Protein AF-A0A3A9EEX7-F1 (afdb_monomer)

pLDDT: mean 86.14, std 19.14, range [44.44, 98.5]

Sequence (91 aa):
MTFPLKDGGCYPVSTEQCRRWAELYPAVDVEQQLRNMRGWLEANPQKRKTRAGILRFANGWLAREQNQVGQSRLSPTGSQTPDYGREEDYW

Mean predicted aligned error: 9.7 Å

Secondary structure (DSSP, 8-state):
-EEEBTTS-EEE--HHHHHHHHHH-TTS-HHHHHHHHHHHHHH-GGGPBPHHHHHHHHHHHHHHHHHHHHHHTS-----------------

Solvent-accessible surface area (backbone atoms only — not comparable to full-atom values): 5586 Å² total; per-residue (Å²): 101,64,35,61,30,56,86,74,49,71,46,79,54,50,74,66,57,53,52,54,48,36,71,75,31,72,76,38,67,50,72,62,47,52,53,51,51,33,52,51,31,67,78,31,61,92,71,25,36,47,87,85,44,42,61,60,49,50,53,59,47,51,56,50,51,30,54,48,55,56,52,69,75,70,59,82,76,78,79,76,72,81,82,74,76,83,91,78,86,86,130

Foldseek 3Di:
DWAQALVRDIDDDDPVNLVVLCVVQVLDPSVVLVVVRRVVCVVCNVPGHHPVCVVVVSVVSSVVVSVVSVVVVVDPPPPPDPCPDDPPPDD

Structure (mmCIF, N/CA/C/O backbone):
data_AF-A0A3A9EEX7-F1
#
_entry.id   AF-A0A3A9EEX7-F1
#
loop_
_atom_site.group_PDB
_atom_site.id
_atom_site.type_symbol
_atom_site.label_atom_id
_atom_site.label_alt_id
_atom_site.label_comp_id
_atom_site.label_asym_id
_atom_site.label_entity_id
_atom_site.label_seq_id
_atom_site.pdbx_PDB_ins_code
_atom_site.Cartn_x
_atom_site.Cartn_y
_atom_site.Cartn_z
_atom_site.occupancy
_atom_site.B_iso_or_equiv
_atom_site.auth_seq_id
_atom_site.auth_comp_id
_atom_site.auth_asym_id
_atom_site.auth_atom_id
_atom_site.pdbx_PDB_model_num
ATOM 1 N N . MET A 1 1 ? -8.645 0.407 -7.101 1.00 91.00 1 MET A N 1
ATOM 2 C CA . MET A 1 1 ? -8.499 -0.568 -5.991 1.00 91.00 1 MET A CA 1
ATOM 3 C C . MET A 1 1 ? -8.669 0.171 -4.664 1.00 91.00 1 MET A C 1
ATOM 5 O O . MET A 1 1 ? -8.290 1.334 -4.609 1.00 91.00 1 MET A O 1
ATOM 9 N N . THR A 1 2 ? -9.232 -0.438 -3.614 1.00 97.06 2 THR A N 1
ATOM 10 C CA . THR A 1 2 ? -9.387 0.208 -2.291 1.00 97.06 2 THR A CA 1
ATOM 11 C C . THR A 1 2 ? -8.950 -0.714 -1.152 1.00 97.06 2 THR A C 1
ATOM 13 O O . THR A 1 2 ? -9.008 -1.936 -1.280 1.00 97.06 2 THR A O 1
ATOM 16 N N . PHE A 1 3 ? -8.522 -0.127 -0.031 1.00 98.19 3 PHE A N 1
ATOM 17 C CA . PHE A 1 3 ? -8.192 -0.839 1.204 1.00 98.19 3 PHE A CA 1
ATOM 18 C C . PHE A 1 3 ? -9.163 -0.479 2.329 1.00 98.19 3 PHE A C 1
ATOM 20 O O . PHE A 1 3 ? -9.318 0.711 2.615 1.00 98.19 3 PHE A O 1
ATOM 27 N N . PRO A 1 4 ? -9.792 -1.462 2.998 1.00 98.19 4 PRO A N 1
ATOM 28 C CA . PRO A 1 4 ? -10.664 -1.178 4.126 1.00 98.19 4 PRO A CA 1
ATOM 29 C C . PRO A 1 4 ? -9.841 -0.701 5.326 1.00 98.19 4 PRO A C 1
ATOM 31 O O . PRO A 1 4 ? -8.774 -1.238 5.646 1.00 98.19 4 PRO A O 1
ATOM 34 N N . LEU A 1 5 ? -10.355 0.316 6.004 1.00 98.06 5 LEU A N 1
ATOM 35 C CA . LEU A 1 5 ? -9.707 0.967 7.131 1.00 98.06 5 LEU A CA 1
ATOM 36 C C . LEU A 1 5 ? -10.360 0.581 8.457 1.00 98.06 5 LEU A C 1
ATOM 38 O O . LEU A 1 5 ? -11.457 0.022 8.520 1.00 98.06 5 LEU A O 1
ATOM 42 N N . LYS A 1 6 ? -9.640 0.865 9.543 1.00 97.06 6 LYS A N 1
ATOM 43 C CA . LYS A 1 6 ? -10.084 0.570 10.910 1.00 97.06 6 LYS A CA 1
ATOM 44 C C . LYS A 1 6 ? -11.342 1.347 11.311 1.00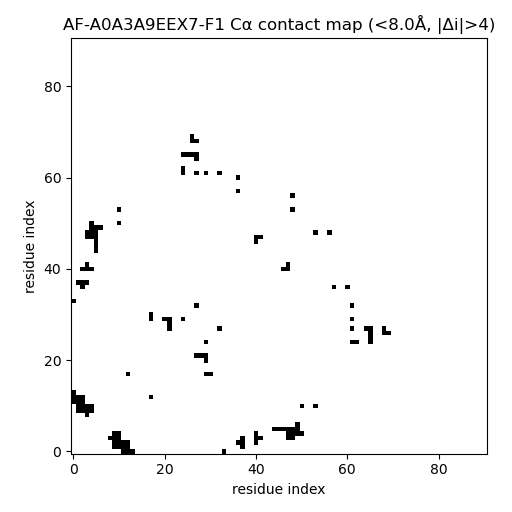 97.06 6 LYS A C 1
ATOM 46 O O . LYS A 1 6 ? -12.133 0.839 12.091 1.00 97.06 6 LYS A O 1
ATOM 51 N N . ASP A 1 7 ? -11.526 2.551 10.781 1.00 95.75 7 ASP A N 1
ATOM 52 C CA . ASP A 1 7 ? -12.679 3.420 11.046 1.00 95.75 7 ASP A CA 1
ATOM 53 C C . ASP A 1 7 ? -13.914 3.075 10.192 1.00 95.75 7 ASP A C 1
ATOM 55 O O . ASP A 1 7 ? -14.873 3.837 10.163 1.00 95.75 7 ASP A O 1
ATOM 59 N N . GLY A 1 8 ? -13.884 1.952 9.464 1.00 93.50 8 GLY A N 1
ATOM 60 C CA . GLY A 1 8 ? -14.944 1.551 8.536 1.00 93.50 8 GLY A CA 1
ATOM 61 C C . GLY A 1 8 ? -14.870 2.240 7.171 1.00 93.50 8 GLY A C 1
ATOM 62 O O . GLY A 1 8 ? -15.600 1.861 6.259 1.00 93.50 8 GLY A O 1
ATOM 63 N N . GLY A 1 9 ? -13.966 3.209 6.995 1.00 96.88 9 GLY A N 1
ATOM 64 C CA . GLY A 1 9 ? -13.730 3.857 5.714 1.00 96.88 9 GLY A CA 1
ATOM 65 C C . GLY A 1 9 ? -12.929 2.994 4.738 1.00 96.88 9 GLY A C 1
ATOM 66 O O . GLY A 1 9 ? -12.500 1.878 5.036 1.00 96.88 9 GLY A O 1
ATOM 67 N N . CYS A 1 10 ? -12.672 3.560 3.561 1.00 97.31 10 CYS A N 1
ATOM 68 C CA . CYS A 1 10 ? -11.777 2.984 2.563 1.00 97.31 10 CYS A CA 1
ATOM 69 C C . CYS A 1 10 ? -10.658 3.966 2.211 1.00 97.31 10 CYS A C 1
ATOM 71 O O . CYS A 1 10 ? -10.868 5.179 2.158 1.00 97.31 10 CYS A O 1
ATOM 73 N N . TYR A 1 11 ? -9.476 3.429 1.928 1.00 98.06 11 TYR A N 1
ATOM 74 C CA . TYR A 1 11 ? -8.378 4.155 1.309 1.00 98.06 11 TYR A CA 1
ATOM 75 C C . TYR A 1 11 ? -8.320 3.812 -0.184 1.00 98.06 11 TYR A C 1
ATOM 77 O O . TYR A 1 11 ? -8.098 2.642 -0.511 1.00 98.06 11 TYR A O 1
ATOM 85 N N . PRO A 1 12 ? -8.541 4.771 -1.097 1.00 97.88 12 PRO A N 1
ATOM 86 C CA . PRO A 1 12 ? -8.387 4.530 -2.523 1.00 97.88 12 PRO A CA 1
ATOM 87 C C . PRO A 1 12 ? -6.905 4.454 -2.887 1.00 97.88 12 PRO A C 1
ATOM 89 O O . PRO A 1 12 ? -6.133 5.345 -2.551 1.00 97.88 12 PRO A O 1
ATOM 92 N N . VAL A 1 13 ? -6.521 3.393 -3.593 1.00 97.44 13 VAL A N 1
ATOM 93 C CA . VAL A 1 13 ? -5.201 3.286 -4.216 1.00 97.44 13 VAL A CA 1
ATOM 94 C C . VAL A 1 13 ? -5.319 3.809 -5.642 1.00 97.44 13 VAL A C 1
ATOM 96 O O . VAL A 1 13 ? -6.059 3.231 -6.449 1.00 97.44 13 VAL A O 1
ATOM 99 N N . SER A 1 14 ? -4.627 4.912 -5.932 1.00 97.50 14 SER A N 1
ATOM 100 C CA . SER A 1 14 ? -4.633 5.529 -7.261 1.00 97.50 14 SER A CA 1
ATOM 101 C C . SER A 1 14 ? -3.689 4.812 -8.228 1.00 97.50 14 SER A C 1
ATOM 103 O O . SER A 1 14 ? -2.723 4.163 -7.824 1.00 97.50 14 SER A O 1
ATOM 105 N N . THR A 1 15 ? -3.934 4.971 -9.529 1.00 96.12 15 THR A N 1
ATOM 106 C CA . THR A 1 15 ? -3.047 4.445 -10.578 1.00 96.12 15 THR A CA 1
ATOM 107 C C . THR A 1 15 ? -1.628 5.003 -10.457 1.00 96.12 15 THR A C 1
ATOM 109 O O . THR A 1 15 ? -0.663 4.275 -10.671 1.00 96.12 15 THR A O 1
ATOM 112 N N . GLU A 1 16 ? -1.478 6.272 -10.069 1.00 97.50 16 GLU A N 1
ATOM 113 C CA . GLU A 1 16 ? -0.162 6.882 -9.848 1.00 97.50 16 GLU A CA 1
ATOM 114 C C . GLU A 1 16 ? 0.584 6.245 -8.675 1.00 97.50 16 GLU A C 1
ATOM 116 O O . GLU A 1 16 ? 1.781 5.992 -8.780 1.00 97.50 16 GLU A O 1
ATOM 121 N N . GLN A 1 17 ? -0.113 5.909 -7.585 1.00 97.12 17 GLN A N 1
ATOM 122 C CA . GLN A 1 17 ? 0.497 5.184 -6.469 1.00 97.12 17 GLN A CA 1
ATOM 123 C C . GLN A 1 17 ? 0.957 3.789 -6.885 1.00 97.12 17 GLN A C 1
ATOM 125 O O . GLN A 1 17 ? 2.073 3.400 -6.546 1.00 97.12 17 GLN A O 1
ATOM 130 N N . CYS A 1 18 ? 0.144 3.062 -7.660 1.00 97.06 18 CYS A N 1
ATOM 131 C CA . CYS A 1 18 ? 0.545 1.770 -8.217 1.00 97.06 18 CYS A CA 1
ATOM 132 C C . CYS A 1 18 ? 1.819 1.897 -9.061 1.00 97.06 18 CYS A C 1
ATOM 134 O O . CYS A 1 18 ? 2.770 1.152 -8.840 1.00 97.06 18 CYS A O 1
ATOM 136 N N . ARG A 1 19 ? 1.858 2.868 -9.986 1.00 97.31 19 ARG A N 1
ATOM 137 C CA . ARG A 1 19 ? 3.031 3.127 -10.839 1.00 97.31 19 ARG A CA 1
ATOM 138 C C . ARG A 1 19 ? 4.263 3.460 -10.006 1.00 97.31 19 ARG A C 1
ATOM 140 O O . ARG A 1 19 ? 5.314 2.861 -10.203 1.00 97.31 19 ARG A O 1
ATOM 147 N N . ARG A 1 20 ? 4.114 4.341 -9.015 1.00 97.94 20 ARG A N 1
ATOM 148 C CA . ARG A 1 20 ? 5.216 4.731 -8.137 1.00 97.94 20 ARG A CA 1
ATOM 149 C C . ARG A 1 20 ? 5.769 3.552 -7.342 1.00 97.94 20 ARG A C 1
ATOM 151 O O . ARG A 1 20 ? 6.979 3.427 -7.189 1.00 97.94 20 ARG A O 1
ATOM 158 N N . TRP A 1 21 ? 4.906 2.683 -6.828 1.00 98.06 21 TRP A N 1
ATOM 159 C CA . TRP A 1 21 ? 5.352 1.472 -6.146 1.00 98.06 21 TRP A CA 1
ATOM 160 C C . TRP A 1 21 ? 6.029 0.482 -7.093 1.00 98.06 21 TRP A C 1
ATOM 162 O O . TRP A 1 21 ? 7.007 -0.134 -6.685 1.00 98.06 21 TRP A O 1
ATOM 172 N N . ALA A 1 22 ? 5.574 0.360 -8.341 1.00 97.31 22 ALA A N 1
ATOM 173 C CA . ALA A 1 22 ? 6.224 -0.496 -9.334 1.00 97.31 22 ALA A CA 1
ATOM 174 C C . ALA A 1 22 ? 7.651 -0.025 -9.665 1.00 97.31 22 ALA A C 1
ATOM 176 O O . ALA A 1 22 ? 8.549 -0.850 -9.795 1.00 97.31 22 ALA A O 1
ATOM 177 N N . GLU A 1 23 ? 7.886 1.291 -9.718 1.00 97.62 23 GLU A N 1
ATOM 178 C CA . GLU A 1 23 ? 9.236 1.861 -9.861 1.00 97.62 23 GLU A CA 1
ATOM 179 C C . GLU A 1 23 ? 10.132 1.566 -8.646 1.00 97.62 23 GLU A C 1
ATOM 181 O O . GLU A 1 23 ? 11.315 1.270 -8.800 1.00 97.62 23 GLU A O 1
ATOM 186 N N . LEU A 1 24 ? 9.582 1.665 -7.430 1.00 97.50 24 LEU A N 1
ATOM 187 C CA . LEU A 1 24 ? 10.331 1.477 -6.182 1.00 97.50 24 LEU A CA 1
ATOM 188 C C . LEU A 1 24 ? 10.634 0.004 -5.870 1.00 97.50 24 LEU A C 1
ATOM 190 O O . LEU A 1 24 ? 11.638 -0.287 -5.221 1.00 97.50 24 LEU A O 1
ATOM 194 N N . TYR A 1 25 ? 9.767 -0.911 -6.303 1.00 97.25 25 TYR A N 1
ATOM 195 C CA . TYR A 1 25 ? 9.837 -2.344 -6.005 1.00 97.25 25 TYR A CA 1
ATOM 196 C C . TYR A 1 25 ? 9.821 -3.176 -7.301 1.00 97.25 25 TYR A C 1
ATOM 198 O O . TYR A 1 25 ? 8.874 -3.927 -7.542 1.00 97.25 25 TYR A O 1
ATOM 206 N N . PRO A 1 26 ? 10.853 -3.057 -8.158 1.00 96.00 26 PRO A N 1
ATOM 207 C CA . PRO A 1 26 ? 10.827 -3.579 -9.526 1.00 96.00 26 PRO A CA 1
ATOM 208 C C . PRO A 1 26 ? 10.805 -5.111 -9.636 1.00 96.00 26 PRO A C 1
ATOM 210 O O . PRO A 1 26 ? 10.486 -5.635 -10.699 1.00 96.00 26 PRO A O 1
ATOM 213 N N . ALA A 1 27 ? 11.141 -5.857 -8.576 1.00 94.94 27 ALA A N 1
ATOM 214 C CA . ALA A 1 27 ? 11.033 -7.321 -8.586 1.00 94.94 27 ALA A CA 1
ATOM 215 C C . ALA A 1 27 ? 9.672 -7.835 -8.091 1.00 94.94 27 ALA A C 1
ATOM 217 O O . ALA A 1 27 ? 9.488 -9.045 -7.973 1.00 94.94 27 ALA A O 1
ATOM 218 N N . VAL A 1 28 ? 8.733 -6.941 -7.774 1.00 95.38 28 VAL A N 1
ATOM 219 C CA . VAL A 1 28 ? 7.428 -7.284 -7.208 1.00 95.38 28 VAL A CA 1
ATOM 220 C C . VAL A 1 28 ? 6.328 -7.042 -8.238 1.00 95.38 28 VAL A C 1
ATOM 222 O O . VAL A 1 28 ? 6.230 -5.956 -8.803 1.00 95.38 28 VAL A O 1
ATOM 225 N N . ASP A 1 29 ? 5.432 -8.016 -8.423 1.00 96.56 29 ASP A N 1
ATOM 226 C CA . ASP A 1 29 ? 4.142 -7.769 -9.080 1.00 96.56 29 ASP A CA 1
ATOM 227 C C . ASP A 1 29 ? 3.248 -6.951 -8.135 1.00 96.56 29 ASP A C 1
ATOM 229 O O . ASP A 1 29 ? 2.527 -7.484 -7.285 1.00 96.56 29 ASP A O 1
ATOM 233 N N . VAL A 1 30 ? 3.347 -5.626 -8.247 1.00 97.31 30 VAL A N 1
ATOM 234 C CA . VAL A 1 30 ? 2.660 -4.691 -7.352 1.00 97.31 30 VAL A CA 1
ATOM 235 C C . VAL A 1 30 ? 1.148 -4.868 -7.410 1.00 97.31 30 VAL A C 1
ATOM 237 O O . VAL A 1 30 ? 0.507 -4.861 -6.361 1.00 97.31 30 VAL A O 1
ATOM 240 N N . GLU A 1 31 ? 0.551 -5.069 -8.585 1.00 97.19 31 GLU A N 1
ATOM 241 C CA . GLU A 1 31 ? -0.902 -5.220 -8.682 1.00 97.19 31 GLU A CA 1
ATOM 242 C C . GLU A 1 31 ? -1.398 -6.465 -7.951 1.00 97.19 31 GLU A C 1
ATOM 244 O O . GLU A 1 31 ? -2.389 -6.399 -7.211 1.00 97.19 31 GLU A O 1
ATOM 249 N N . GLN A 1 32 ? -0.694 -7.588 -8.108 1.00 97.69 32 GLN A N 1
ATOM 250 C CA . GLN A 1 32 ? -1.023 -8.802 -7.374 1.00 97.69 32 GLN A CA 1
ATOM 251 C C . GLN A 1 32 ? -0.837 -8.614 -5.866 1.00 97.69 32 GLN A C 1
ATOM 253 O O . GLN A 1 32 ? -1.704 -9.010 -5.084 1.00 97.69 32 GLN A O 1
ATOM 258 N N . GLN A 1 33 ? 0.229 -7.941 -5.436 1.00 98.06 33 GLN A N 1
ATOM 259 C CA . GLN A 1 33 ? 0.448 -7.687 -4.012 1.00 98.06 33 GLN A CA 1
ATOM 260 C C . GLN A 1 33 ? -0.590 -6.740 -3.409 1.00 98.06 33 GLN A C 1
ATOM 262 O O . GLN A 1 33 ? -0.999 -6.931 -2.265 1.00 98.06 33 GLN A O 1
ATOM 267 N N . LEU A 1 34 ? -1.100 -5.765 -4.164 1.00 98.31 34 LEU A N 1
ATOM 268 C CA . LEU A 1 34 ? -2.229 -4.942 -3.721 1.00 98.31 34 LEU A CA 1
ATOM 269 C C . LEU A 1 34 ? -3.481 -5.798 -3.495 1.00 98.31 34 LEU A C 1
ATOM 271 O O . LEU A 1 34 ? -4.180 -5.599 -2.499 1.00 98.31 34 LEU A O 1
ATOM 275 N N . ARG A 1 35 ? -3.758 -6.781 -4.364 1.00 98.44 35 ARG A N 1
ATOM 276 C CA . ARG A 1 35 ? -4.859 -7.745 -4.158 1.00 98.44 35 ARG A CA 1
ATOM 277 C C . ARG A 1 35 ? -4.663 -8.556 -2.878 1.00 98.44 35 ARG A C 1
ATOM 279 O O . ARG A 1 35 ? -5.588 -8.628 -2.068 1.00 98.44 35 ARG A O 1
ATOM 286 N N . ASN A 1 36 ? -3.450 -9.049 -2.640 1.00 98.44 36 ASN A N 1
ATOM 287 C CA . ASN A 1 36 ? -3.102 -9.791 -1.425 1.00 98.44 36 ASN A CA 1
ATOM 288 C C . ASN A 1 36 ? -3.272 -8.930 -0.159 1.00 98.44 36 ASN A C 1
ATOM 290 O O . ASN A 1 36 ? -3.902 -9.356 0.810 1.00 98.44 36 ASN A O 1
ATOM 294 N N . MET A 1 37 ? -2.781 -7.687 -0.185 1.00 98.44 37 MET A N 1
ATOM 295 C CA . MET A 1 37 ? -2.935 -6.723 0.908 1.00 98.44 37 MET A CA 1
ATOM 296 C C . MET A 1 37 ? -4.406 -6.460 1.241 1.00 98.44 37 MET A C 1
ATOM 298 O O . MET A 1 37 ? -4.778 -6.439 2.416 1.00 98.44 37 MET A O 1
ATOM 302 N N . ARG A 1 38 ? -5.256 -6.277 0.221 1.00 98.38 38 ARG A N 1
ATOM 303 C CA . ARG A 1 38 ? -6.698 -6.094 0.420 1.00 98.38 38 ARG A CA 1
ATOM 304 C C . ARG A 1 38 ? -7.327 -7.321 1.073 1.00 98.38 38 ARG A C 1
ATOM 306 O O . ARG A 1 38 ? -7.993 -7.159 2.093 1.00 98.38 38 ARG A O 1
ATOM 313 N N . GLY A 1 39 ? -7.064 -8.517 0.544 1.00 98.38 39 GLY A N 1
ATOM 314 C CA . GLY A 1 39 ? -7.572 -9.766 1.117 1.00 98.38 39 GLY A CA 1
ATOM 315 C C . GLY A 1 39 ? -7.151 -9.946 2.579 1.00 98.38 39 GLY A C 1
ATOM 316 O O . GLY A 1 39 ? -7.968 -10.298 3.427 1.00 98.38 39 GLY A O 1
ATOM 317 N N . TRP A 1 40 ? -5.908 -9.590 2.920 1.00 98.50 40 TRP A N 1
ATOM 318 C CA . TRP A 1 40 ? -5.431 -9.624 4.303 1.00 98.50 40 TRP A CA 1
ATOM 319 C C . TRP A 1 40 ? -6.213 -8.672 5.221 1.00 98.50 40 TRP A C 1
ATOM 321 O O . TRP A 1 40 ? -6.583 -9.052 6.332 1.00 98.50 40 TRP A O 1
ATOM 331 N N . LEU A 1 41 ? -6.493 -7.444 4.776 1.00 98.31 41 LEU A N 1
ATOM 332 C CA . LEU A 1 41 ? -7.255 -6.456 5.553 1.00 98.31 41 LEU A CA 1
ATOM 333 C C . LEU A 1 41 ? -8.745 -6.815 5.683 1.00 98.31 41 LEU A C 1
ATOM 335 O O . LEU A 1 41 ? -9.373 -6.491 6.697 1.00 98.31 41 LEU A O 1
ATOM 339 N N . GLU A 1 42 ? -9.313 -7.477 4.676 1.00 97.75 42 GLU A N 1
ATOM 340 C CA . GLU A 1 42 ? -10.677 -8.011 4.711 1.00 97.75 42 GLU A CA 1
ATOM 341 C C . GLU A 1 42 ? -10.779 -9.165 5.718 1.00 97.75 42 GLU A C 1
ATOM 343 O O . GLU A 1 42 ? -11.626 -9.108 6.611 1.00 97.75 42 GLU A O 1
ATOM 348 N N . ALA A 1 43 ? -9.850 -10.128 5.657 1.00 98.19 43 ALA A N 1
ATOM 349 C CA . ALA A 1 43 ? -9.789 -11.283 6.555 1.00 98.19 43 ALA A CA 1
ATOM 350 C C . ALA A 1 43 ? -9.392 -10.933 8.001 1.00 98.19 43 ALA A C 1
ATOM 352 O O . ALA A 1 43 ? -9.688 -11.688 8.923 1.00 98.19 43 ALA A O 1
ATOM 353 N N . ASN A 1 44 ? -8.739 -9.785 8.230 1.00 97.94 44 ASN A N 1
ATOM 354 C CA . ASN A 1 44 ? -8.275 -9.366 9.556 1.00 97.94 44 ASN A CA 1
ATOM 355 C C . ASN A 1 44 ? -8.859 -8.001 9.981 1.00 97.94 44 ASN A C 1
ATOM 357 O O . ASN A 1 44 ? -8.105 -7.024 10.091 1.00 97.94 44 ASN A O 1
ATOM 361 N N . PRO A 1 45 ? -10.168 -7.897 10.299 1.00 96.81 45 PRO A N 1
ATOM 362 C CA . PRO A 1 45 ? -10.811 -6.622 10.629 1.00 96.81 45 PRO A CA 1
ATOM 363 C C . PRO A 1 45 ? -10.140 -5.857 11.775 1.00 96.81 45 PRO A C 1
ATOM 365 O O . PRO A 1 45 ? -9.920 -4.650 11.680 1.00 96.81 45 PRO A O 1
ATOM 368 N N . GLN A 1 46 ? -9.730 -6.569 12.827 1.00 96.94 46 GLN A N 1
ATOM 369 C CA . GLN A 1 46 ? -9.050 -5.986 13.989 1.00 96.94 46 GLN A CA 1
ATOM 370 C C . GLN A 1 46 ? -7.649 -5.442 13.662 1.00 96.94 46 GLN A C 1
ATOM 372 O O . GLN A 1 46 ? -7.128 -4.595 14.388 1.00 96.94 46 GLN A O 1
ATOM 377 N N . LYS A 1 47 ? -7.032 -5.903 12.563 1.00 97.12 47 LYS A N 1
ATOM 378 C CA . LYS A 1 47 ? -5.688 -5.492 12.129 1.00 97.12 47 LYS A CA 1
ATOM 379 C C . LYS A 1 47 ? -5.696 -4.482 10.979 1.00 97.12 47 LYS A C 1
ATOM 381 O O . LYS A 1 47 ? -4.606 -4.117 10.504 1.00 97.12 47 LYS A O 1
ATOM 386 N N . ARG A 1 48 ? -6.876 -4.016 10.548 1.00 98.19 48 ARG A N 1
ATOM 387 C CA . ARG A 1 48 ? -7.013 -2.942 9.556 1.00 98.19 48 ARG A CA 1
ATOM 388 C C . ARG A 1 48 ? -6.241 -1.703 9.993 1.00 98.19 48 ARG A C 1
ATOM 390 O O . ARG A 1 48 ? -6.076 -1.428 11.1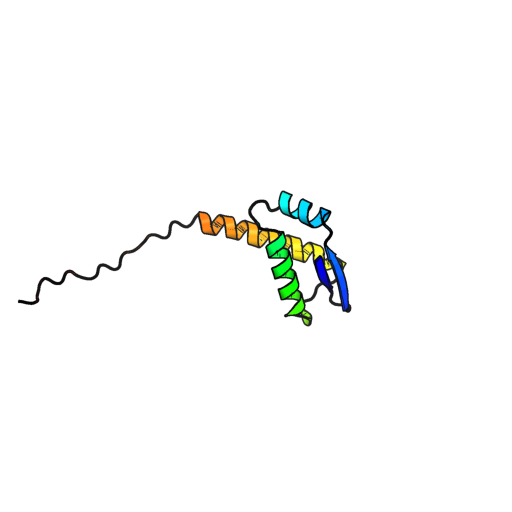84 1.00 98.19 48 ARG A O 1
ATOM 397 N N . LYS A 1 49 ? -5.718 -0.965 9.018 1.00 97.94 49 LYS A N 1
ATOM 398 C CA . LYS A 1 49 ? -4.883 0.212 9.285 1.00 97.94 49 LYS A CA 1
ATOM 399 C C . LYS A 1 49 ? -5.736 1.470 9.382 1.00 97.94 49 LYS A C 1
ATOM 401 O O . LYS A 1 49 ? -6.878 1.507 8.933 1.00 97.94 49 LYS A O 1
ATOM 406 N N . THR A 1 50 ? -5.174 2.504 9.991 1.00 98.19 50 THR A N 1
ATOM 407 C CA . THR A 1 50 ? -5.719 3.864 9.921 1.00 98.19 50 THR A CA 1
ATOM 408 C C . THR A 1 50 ? -5.300 4.521 8.606 1.00 98.19 50 THR A C 1
ATOM 410 O O . THR A 1 50 ? -4.357 4.054 7.960 1.00 98.19 50 THR A O 1
ATOM 413 N N . ARG A 1 51 ? -5.931 5.646 8.240 1.00 95.75 51 ARG A N 1
ATOM 414 C CA . ARG A 1 51 ? -5.497 6.465 7.089 1.00 95.75 51 ARG A CA 1
ATOM 415 C C . ARG A 1 51 ? -4.006 6.811 7.153 1.00 95.75 51 ARG A C 1
ATOM 417 O O . ARG A 1 51 ? -3.303 6.656 6.166 1.00 95.75 51 ARG A O 1
ATOM 424 N N . ALA A 1 52 ? -3.512 7.196 8.330 1.00 94.75 52 ALA A N 1
ATOM 425 C CA . ALA A 1 52 ? -2.097 7.510 8.529 1.00 94.75 52 ALA A CA 1
ATOM 426 C C . ALA A 1 52 ? -1.180 6.272 8.431 1.00 94.75 52 ALA A C 1
ATOM 428 O O . ALA A 1 52 ? -0.023 6.376 8.033 1.00 94.75 52 ALA A O 1
ATOM 429 N N . GLY A 1 53 ? -1.674 5.086 8.802 1.00 97.25 53 GLY A N 1
ATOM 430 C CA . GLY A 1 53 ? -0.873 3.861 8.863 1.00 97.25 53 GLY A CA 1
ATOM 431 C C . GLY A 1 53 ? -0.838 3.034 7.576 1.00 97.25 53 GLY A C 1
ATOM 432 O O . GLY A 1 53 ? 0.036 2.176 7.445 1.00 97.25 53 GLY A O 1
ATOM 433 N N . ILE A 1 54 ? -1.773 3.247 6.644 1.00 98.00 54 ILE A N 1
ATOM 434 C CA . ILE A 1 54 ? -1.946 2.369 5.476 1.00 98.00 54 ILE A CA 1
ATOM 435 C C . ILE A 1 54 ? -0.764 2.440 4.500 1.00 98.00 54 ILE A C 1
ATOM 437 O O . ILE A 1 54 ? -0.329 1.409 3.995 1.00 98.00 54 ILE A O 1
ATOM 441 N N . LEU A 1 55 ? -0.173 3.623 4.312 1.00 97.38 55 LEU A N 1
ATOM 442 C CA . LEU A 1 55 ? 0.994 3.799 3.442 1.00 97.38 55 LEU A CA 1
ATOM 443 C C . LEU A 1 55 ? 2.238 3.107 4.007 1.00 97.38 55 LEU A C 1
ATOM 445 O O . LEU A 1 55 ? 2.951 2.417 3.281 1.00 97.38 55 LEU A O 1
ATOM 449 N N . ARG A 1 56 ? 2.470 3.222 5.323 1.00 98.19 56 ARG A N 1
ATOM 450 C CA . ARG A 1 56 ? 3.567 2.510 5.998 1.00 98.19 56 ARG A CA 1
ATOM 451 C C . ARG A 1 56 ? 3.388 0.996 5.901 1.00 98.19 56 ARG A C 1
ATOM 453 O O . ARG A 1 56 ? 4.364 0.273 5.723 1.00 98.19 56 ARG A O 1
ATOM 460 N N . PHE A 1 57 ? 2.148 0.524 6.013 1.00 98.38 57 PHE A N 1
ATOM 461 C CA . PHE A 1 57 ? 1.817 -0.882 5.812 1.00 98.38 57 PHE A CA 1
ATOM 462 C C . PHE A 1 57 ? 2.149 -1.350 4.389 1.00 98.38 57 PHE A C 1
ATOM 464 O O . PHE A 1 57 ? 2.857 -2.343 4.262 1.00 98.38 57 PHE A O 1
ATOM 471 N N . ALA A 1 58 ? 1.717 -0.621 3.355 1.00 98.00 58 ALA A N 1
ATOM 472 C CA . ALA A 1 58 ? 1.980 -0.981 1.961 1.00 98.00 58 ALA A CA 1
ATOM 473 C C . ALA A 1 58 ? 3.484 -1.017 1.641 1.00 98.00 58 ALA A C 1
ATOM 475 O O . ALA A 1 58 ? 3.981 -2.026 1.150 1.00 98.00 58 ALA A O 1
ATOM 476 N N . ASN A 1 59 ? 4.234 0.028 2.011 1.00 98.12 59 ASN A N 1
ATOM 477 C CA . ASN A 1 59 ? 5.686 0.063 1.799 1.00 98.12 59 ASN A CA 1
ATOM 478 C C . ASN A 1 59 ? 6.404 -1.084 2.529 1.00 98.12 59 ASN A C 1
ATOM 480 O O . ASN A 1 59 ? 7.276 -1.737 1.964 1.00 98.12 59 ASN A O 1
ATOM 484 N N . GLY A 1 60 ? 6.022 -1.367 3.780 1.00 98.31 60 GLY A N 1
ATOM 485 C CA . GLY A 1 60 ? 6.595 -2.478 4.541 1.00 98.31 60 GLY A CA 1
ATOM 486 C C . GLY A 1 60 ? 6.204 -3.862 4.010 1.00 98.31 60 GLY A C 1
ATOM 487 O O . GLY A 1 60 ? 6.930 -4.822 4.247 1.00 98.31 60 GLY A O 1
ATOM 488 N N . TRP A 1 61 ? 5.068 -3.991 3.324 1.00 98.25 61 TRP A N 1
ATOM 489 C CA . TRP A 1 61 ? 4.674 -5.219 2.632 1.00 98.25 61 TRP A CA 1
ATOM 490 C C . TRP A 1 61 ? 5.547 -5.425 1.396 1.00 98.25 61 TRP A C 1
ATOM 492 O O . TRP A 1 61 ? 6.280 -6.404 1.312 1.00 98.25 61 TRP A O 1
ATOM 502 N N . LEU A 1 62 ? 5.542 -4.452 0.486 1.00 98.19 62 LEU A N 1
ATOM 503 C CA . LEU A 1 62 ? 6.242 -4.536 -0.795 1.00 98.19 62 LEU A CA 1
ATOM 504 C C . LEU A 1 62 ? 7.761 -4.677 -0.627 1.00 98.19 62 LEU A C 1
ATOM 506 O O . LEU A 1 62 ? 8.380 -5.460 -1.340 1.00 98.19 62 LEU A O 1
ATOM 510 N N . ALA A 1 63 ? 8.358 -4.005 0.363 1.00 97.38 63 ALA A N 1
ATOM 511 C CA . ALA A 1 63 ? 9.778 -4.165 0.670 1.00 97.38 63 ALA A CA 1
ATOM 512 C C . ALA A 1 63 ? 10.141 -5.601 1.092 1.00 97.38 63 ALA A C 1
ATOM 514 O O . ALA A 1 63 ? 11.213 -6.092 0.746 1.00 97.38 63 ALA A O 1
ATOM 515 N N . ARG A 1 64 ? 9.259 -6.292 1.829 1.00 96.81 64 ARG A N 1
ATOM 516 C CA . ARG A 1 64 ? 9.487 -7.697 2.206 1.00 96.81 64 ARG A CA 1
ATOM 517 C C . ARG A 1 64 ? 9.386 -8.613 0.993 1.0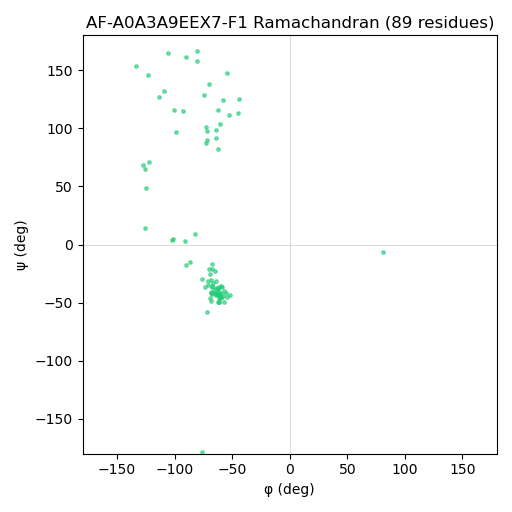0 96.81 64 ARG A C 1
ATOM 519 O O . ARG A 1 64 ? 10.286 -9.422 0.796 1.00 96.81 64 ARG A O 1
ATOM 526 N N . GLU A 1 65 ? 8.357 -8.432 0.167 1.00 95.94 65 GLU A N 1
ATOM 527 C CA . GLU A 1 65 ? 8.165 -9.216 -1.061 1.00 95.94 65 GLU A CA 1
ATOM 528 C C . GLU A 1 65 ? 9.356 -9.057 -2.020 1.00 95.94 65 GLU A C 1
ATOM 530 O O . GLU A 1 65 ? 9.905 -10.045 -2.500 1.00 95.94 65 GLU A O 1
ATOM 535 N N . GLN A 1 66 ? 9.831 -7.823 -2.229 1.00 94.31 66 GLN A N 1
ATOM 536 C CA . GLN A 1 66 ? 11.014 -7.515 -3.043 1.00 94.31 66 GLN A CA 1
ATOM 537 C C . GLN A 1 66 ? 12.247 -8.304 -2.579 1.00 94.31 66 GLN A C 1
ATOM 539 O O . GLN A 1 66 ? 12.977 -8.868 -3.396 1.00 94.31 66 GLN A O 1
ATOM 544 N N . ASN A 1 67 ? 12.477 -8.356 -1.266 1.00 92.25 67 ASN A N 1
ATOM 545 C CA . ASN A 1 67 ? 13.621 -9.059 -0.690 1.00 92.25 67 ASN A CA 1
ATOM 546 C C . ASN A 1 67 ? 13.480 -10.586 -0.790 1.00 92.25 67 ASN A C 1
ATOM 548 O O . ASN A 1 67 ? 14.474 -11.276 -1.009 1.00 92.25 67 ASN A O 1
ATOM 552 N N . GLN A 1 68 ? 12.261 -11.119 -0.674 1.00 89.06 68 GLN A N 1
ATOM 553 C CA . GLN A 1 68 ? 11.999 -12.552 -0.823 1.00 89.06 68 GLN A CA 1
ATOM 554 C C . GLN A 1 68 ? 12.201 -13.031 -2.264 1.00 89.06 68 GLN A C 1
ATOM 556 O O . GLN A 1 68 ? 12.847 -14.057 -2.474 1.00 89.06 68 GLN A O 1
ATOM 561 N N . VAL A 1 69 ? 11.749 -12.260 -3.261 1.00 74.88 69 VAL A N 1
ATOM 562 C CA . VAL A 1 69 ? 11.975 -12.588 -4.681 1.00 74.88 69 VAL A CA 1
ATOM 563 C C . VAL A 1 69 ? 13.473 -12.674 -5.005 1.00 74.88 69 VAL A C 1
ATOM 565 O O . VAL A 1 69 ? 13.883 -13.533 -5.787 1.00 74.88 69 VAL A O 1
ATOM 568 N N . GLY A 1 70 ? 14.305 -11.832 -4.382 1.00 62.53 70 GLY A N 1
ATOM 569 C CA . GLY A 1 70 ? 15.763 -11.890 -4.530 1.00 62.53 70 GLY A CA 1
ATOM 570 C C . GLY A 1 70 ? 16.395 -13.137 -3.901 1.00 62.53 70 GLY A C 1
ATOM 571 O O . GLY A 1 70 ? 17.275 -13.749 -4.503 1.00 62.53 70 GLY A O 1
ATOM 572 N N . GLN A 1 71 ? 15.927 -13.553 -2.721 1.00 62.56 71 GLN A N 1
ATOM 573 C CA . GLN A 1 71 ? 16.470 -14.716 -2.006 1.00 62.56 71 GLN A CA 1
ATOM 574 C C . GLN A 1 71 ? 16.068 -16.054 -2.640 1.00 62.56 71 GLN A C 1
ATOM 576 O O . GLN A 1 71 ? 16.897 -16.963 -2.722 1.00 62.56 71 GLN A O 1
ATOM 581 N N . SER A 1 72 ? 14.844 -16.173 -3.166 1.00 57.47 72 SER A N 1
ATOM 582 C CA . SER A 1 72 ? 14.402 -17.393 -3.857 1.00 57.47 72 SER A CA 1
ATOM 583 C C . SER A 1 72 ? 15.183 -17.679 -5.146 1.00 57.47 72 SER A C 1
ATOM 585 O O . SER A 1 72 ? 15.261 -18.831 -5.554 1.00 57.47 72 SER A O 1
ATOM 587 N N . ARG A 1 73 ? 15.801 -16.666 -5.773 1.00 57.06 73 ARG A N 1
ATOM 588 C CA . ARG A 1 73 ? 16.650 -16.844 -6.970 1.00 57.06 73 ARG A CA 1
ATOM 589 C C . ARG A 1 73 ? 18.113 -17.173 -6.655 1.00 57.06 73 ARG A C 1
ATOM 591 O O . ARG A 1 73 ? 18.832 -17.597 -7.551 1.00 57.06 73 ARG A O 1
ATOM 598 N N . LEU A 1 74 ? 18.552 -16.973 -5.410 1.00 57.38 74 LEU A N 1
ATOM 599 C CA . LEU A 1 74 ? 19.937 -17.189 -4.967 1.00 57.38 74 LEU A CA 1
ATOM 600 C C . LEU A 1 74 ? 20.140 -18.510 -4.214 1.00 57.38 74 LEU A C 1
ATOM 602 O O . LEU A 1 74 ? 21.237 -18.766 -3.729 1.00 57.38 74 LEU A O 1
ATOM 606 N N . SER A 1 75 ? 19.112 -19.357 -4.123 1.00 49.19 75 SER A N 1
ATOM 607 C CA . SER A 1 75 ? 19.239 -20.698 -3.550 1.00 49.19 75 SER A CA 1
ATOM 608 C C . SER A 1 75 ? 19.395 -21.732 -4.671 1.00 49.19 75 SER A C 1
ATOM 610 O O . SER A 1 75 ? 18.385 -22.175 -5.218 1.00 49.19 75 SER A O 1
ATOM 612 N N . PRO A 1 76 ? 20.621 -22.157 -5.033 1.00 49.38 76 PRO A N 1
ATOM 613 C CA . PRO A 1 76 ? 20.794 -23.422 -5.718 1.00 49.38 76 PRO A CA 1
ATOM 614 C C . PRO A 1 76 ? 20.535 -24.506 -4.671 1.00 49.38 76 PRO A C 1
ATOM 616 O O . PRO A 1 76 ? 21.390 -24.814 -3.842 1.00 49.38 76 PRO A O 1
ATOM 619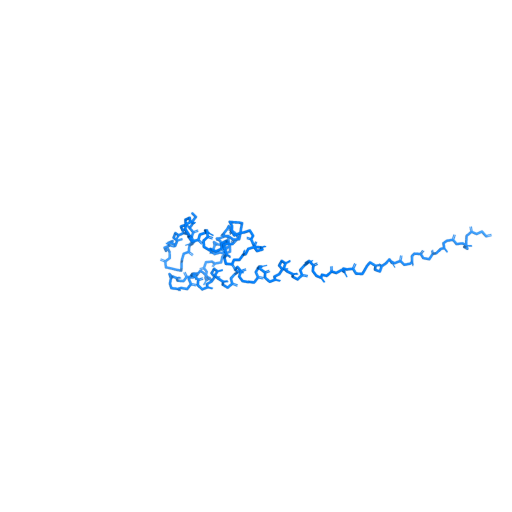 N N . THR A 1 77 ? 19.320 -25.047 -4.643 1.00 48.09 77 THR A N 1
ATOM 620 C CA . THR A 1 77 ? 19.040 -26.257 -3.874 1.00 48.09 77 THR A CA 1
ATOM 621 C C . THR A 1 77 ? 19.927 -27.364 -4.432 1.00 48.09 77 THR A C 1
ATOM 623 O O . THR A 1 77 ? 19.668 -27.897 -5.510 1.00 48.09 77 THR A O 1
ATOM 626 N N . GLY A 1 78 ? 20.993 -27.681 -3.695 1.00 51.72 78 GLY A N 1
ATOM 627 C CA . GLY A 1 78 ? 21.767 -28.895 -3.881 1.00 51.72 78 GLY A CA 1
ATOM 628 C C . GLY A 1 78 ? 20.814 -30.080 -3.847 1.00 51.72 78 GLY A C 1
ATOM 629 O O . GLY A 1 78 ? 20.206 -30.381 -2.821 1.00 51.72 78 GLY A O 1
ATOM 630 N N . SER A 1 79 ? 20.651 -30.714 -5.000 1.00 50.56 79 SER A N 1
ATOM 631 C CA . SER A 1 79 ? 19.934 -31.969 -5.139 1.00 50.56 79 SER A CA 1
ATOM 632 C C . SER A 1 79 ? 20.829 -33.052 -4.540 1.00 50.56 79 SER A C 1
ATOM 634 O O . SER A 1 79 ? 21.655 -33.643 -5.226 1.00 50.56 79 SER A O 1
ATOM 636 N N . GLN A 1 80 ? 20.715 -33.273 -3.230 1.00 50.47 80 GLN A N 1
ATOM 637 C CA . GLN A 1 80 ? 21.079 -34.558 -2.646 1.00 50.47 80 GLN A CA 1
ATOM 638 C C . GLN A 1 80 ? 20.109 -35.576 -3.249 1.00 50.47 80 GLN A C 1
ATOM 640 O O . GLN A 1 80 ? 18.948 -35.657 -2.853 1.00 50.47 80 GLN A O 1
AT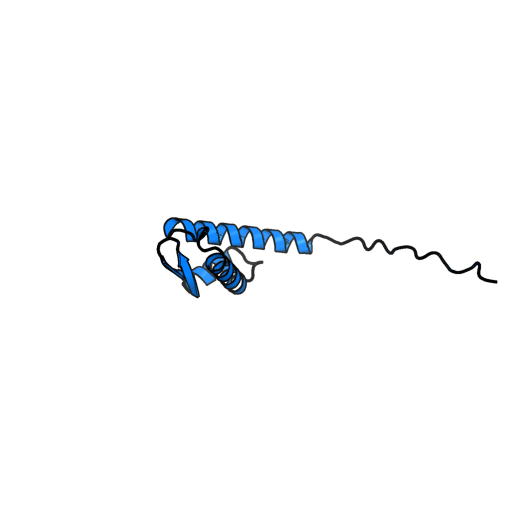OM 645 N N . THR A 1 81 ? 20.558 -36.293 -4.273 1.00 48.50 81 THR A N 1
ATOM 646 C CA . THR A 1 81 ? 19.952 -37.562 -4.664 1.00 48.50 81 THR A CA 1
ATOM 647 C C . THR A 1 81 ? 20.018 -38.494 -3.455 1.00 48.50 81 THR A C 1
ATOM 649 O O . THR A 1 81 ? 21.118 -38.705 -2.938 1.00 48.50 81 THR A O 1
ATOM 652 N N . PRO A 1 82 ? 18.898 -39.059 -2.980 1.00 44.44 82 PRO A N 1
ATOM 653 C CA . PRO A 1 82 ? 18.961 -40.238 -2.136 1.00 44.44 82 PRO A CA 1
ATOM 654 C C . PRO A 1 82 ? 19.588 -41.352 -2.979 1.00 44.44 82 PRO A C 1
ATOM 656 O O . PRO A 1 82 ? 19.034 -41.731 -4.011 1.00 44.44 82 PRO A O 1
ATOM 659 N N . ASP A 1 83 ? 20.769 -41.812 -2.574 1.00 54.66 83 ASP A N 1
ATOM 660 C CA . ASP A 1 83 ? 21.411 -43.015 -3.098 1.00 54.66 83 ASP A CA 1
ATOM 661 C C . ASP A 1 83 ? 20.516 -44.207 -2.732 1.00 54.66 83 ASP A C 1
ATOM 663 O O . ASP A 1 83 ? 20.552 -44.723 -1.615 1.00 54.66 83 ASP A O 1
ATOM 667 N N . TYR A 1 84 ? 19.598 -44.563 -3.635 1.00 51.72 84 TYR A N 1
ATOM 668 C CA . TYR A 1 84 ? 18.842 -45.803 -3.530 1.00 51.72 84 TYR A CA 1
ATOM 669 C C . TYR A 1 84 ? 19.827 -46.914 -3.880 1.00 51.72 84 TYR A C 1
ATOM 671 O O . TYR A 1 84 ? 20.195 -47.083 -5.042 1.00 51.72 84 TYR A O 1
ATOM 679 N N . GLY A 1 85 ? 20.325 -47.580 -2.838 1.00 51.31 85 GLY A N 1
ATOM 680 C CA . GLY A 1 85 ? 21.304 -48.650 -2.932 1.00 51.31 85 GLY A CA 1
ATOM 681 C C . GLY A 1 85 ? 20.968 -49.636 -4.050 1.00 51.31 85 GLY A C 1
ATOM 682 O O . GLY A 1 85 ? 19.871 -50.182 -4.121 1.00 51.31 85 GLY A O 1
ATOM 683 N N . ARG A 1 86 ? 21.955 -49.818 -4.922 1.00 45.28 86 ARG A N 1
ATOM 684 C CA . ARG A 1 86 ? 22.035 -50.780 -6.019 1.00 45.28 86 ARG A CA 1
ATOM 685 C C . ARG A 1 86 ? 21.584 -52.184 -5.582 1.00 45.28 86 ARG A C 1
ATOM 687 O O . ARG A 1 86 ? 22.243 -52.838 -4.779 1.00 45.28 86 ARG A O 1
ATOM 694 N N . GLU A 1 87 ? 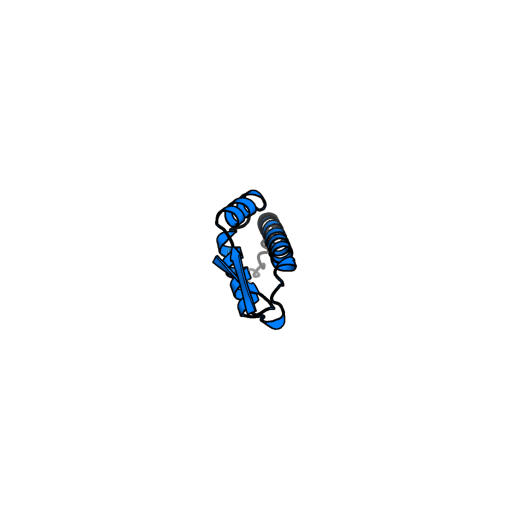20.465 -52.618 -6.156 1.00 58.91 87 GLU A N 1
ATOM 695 C CA . GLU A 1 87 ? 19.934 -53.987 -6.184 1.00 58.91 87 GLU A CA 1
ATOM 696 C C . GLU A 1 87 ? 20.893 -54.948 -6.921 1.00 58.91 87 GLU A C 1
ATOM 698 O O . GLU A 1 87 ? 20.698 -55.230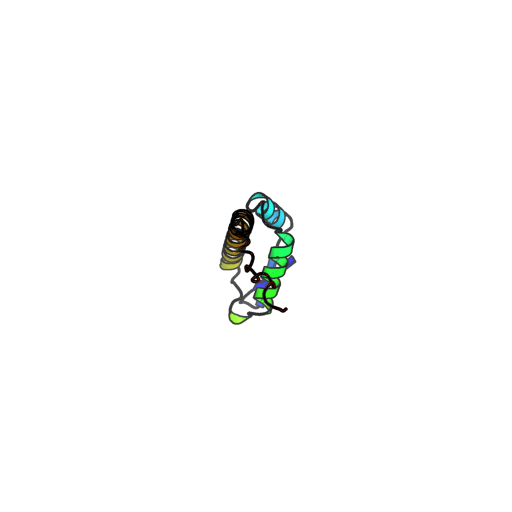 -8.100 1.00 58.91 87 GLU A O 1
ATOM 703 N N . GLU A 1 88 ? 21.936 -55.456 -6.257 1.00 56.16 88 GLU A N 1
ATOM 704 C CA . GLU A 1 88 ? 22.806 -56.510 -6.827 1.00 56.16 88 GLU A CA 1
ATOM 705 C C . GLU A 1 88 ? 22.972 -57.765 -5.943 1.00 56.16 88 GLU A C 1
ATOM 707 O O . GLU A 1 88 ? 23.793 -58.616 -6.257 1.00 56.16 88 GLU A O 1
ATOM 712 N N . ASP A 1 89 ? 22.141 -57.955 -4.911 1.00 52.09 89 ASP A N 1
ATOM 713 C CA . ASP A 1 89 ? 22.127 -59.179 -4.076 1.00 52.09 89 ASP A CA 1
ATOM 714 C C . ASP A 1 89 ? 20.727 -59.827 -4.013 1.00 52.09 89 ASP A C 1
ATOM 716 O O . ASP A 1 89 ? 20.189 -60.147 -2.954 1.00 52.09 89 ASP A O 1
ATOM 720 N N . TYR A 1 90 ? 20.108 -60.004 -5.181 1.00 47.66 90 TYR A N 1
ATOM 721 C CA . TYR A 1 90 ? 18.965 -60.906 -5.365 1.00 47.66 90 TYR A CA 1
ATOM 722 C C . TYR A 1 90 ? 19.243 -61.865 -6.527 1.00 47.66 90 TYR A C 1
ATOM 724 O O . TYR A 1 90 ? 18.628 -61.745 -7.582 1.00 47.66 90 TYR A O 1
ATOM 732 N N . TRP A 1 91 ? 20.205 -62.768 -6.320 1.00 56.34 91 TRP A N 1
ATOM 733 C CA . TRP A 1 91 ? 20.327 -64.154 -6.811 1.00 56.34 91 TRP A CA 1
ATOM 734 C C . TRP A 1 91 ? 21.455 -64.841 -6.018 1.00 56.34 91 TRP A C 1
ATOM 736 O O . TRP A 1 91 ? 21.838 -65.975 -6.383 1.00 56.34 91 TRP A O 1
#

Radius of gyration: 21.58 Å; Cα contacts (8 Å, |Δi|>4): 69; chains: 1; bounding box: 38×72×25 Å

=== Feature glossary ===
The record interleaves many kinds of information about one protein. Here is each kind framed as the question it answers.

Q: What are the backbone torsion angles?
A: φ (phi) and ψ (psi) are the two rotatable backbone dihedrals per residue: φ is the C(i-1)–N–Cα–C torsion, ψ is the N–Cα–C–N(i+1) torsion, both in degrees on (−180°, 180°]. α-helical residues cluster near (−60°, −45°); β-strand residues near (−120°, +130°). A Ramachandran plot is simply a scatter of (φ, ψ) for every residue.

Q: What is the amino-acid chain?
A: This is the polypeptide sequence — one letter per residue, N-terminus first. Length ranges from a few dozen residues for small domains to over a thousand for large multi-domain proteins.

Q: How mobile is each atom in the crystal?
A: For experimental (PDB) structures, the B-factor (temperature factor) quantifies the positional spread of each atom in the crystal — a combination of thermal vibration and static disorder — in units of Å². High B-factors mark flexible loops or poorly resolved regions; low B-factors ma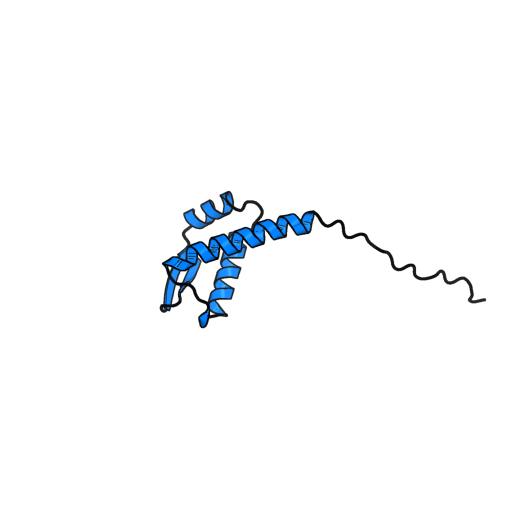rk the rigid, well-ordered core.

Q: Are the domains correctly placed relative to each other?
A: Predicted Aligned Error (PAE) is an AlphaFold confidence matrix: entry (i, j) is the expected error in the position of residue j, in ångströms, when the prediction is superimposed on the true structure at residue i. Low PAE within a block of residues means that block is internally rigid and well-predicted; high PAE between two blocks means their relative placement is uncertain even if each block individually is confident.

Q: How confident is the AlphaFold model at each residue?
A: pLDDT is the predicted lDDT-Cα score: AlphaFold's confidence that the local environment of each residue (all inter-atomic distances within 15 Å) is correctly placed. It is a per-residue number between 0 and 100, with higher meaning more reliable.

Q: What family and function is it annotated with?
A: Functional annotations link the protein to curated databases. InterPro entries identify conserved domains and families by matching the sequence against member-database signatures (Pfam, PROSITE, CDD, …). Gene Ontology (GO) terms describe molecular function, biological process, and cellular component in a controlled vocabulary. CATH places the structure in a hierarchical fold classification (Class/Architecture/Topology/Homologous-superfamily). The organism is the source species.

Q: How big and how compact is the whole molecule?
A: Three whole-structure scalars: the radius of gyration (RMS distance of Cα from centroid, in Å), the count of Cα–Cα contacts (pairs closer than 8 Å and separated by more than four residues in sequence — i.e. tertiary, not local, contacts), 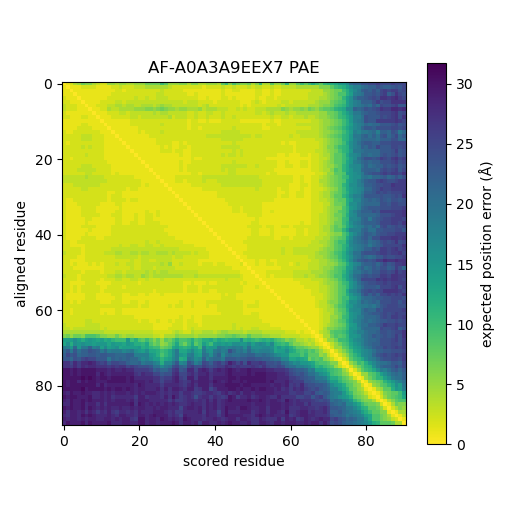and the bounding-box dimensions. Together they distinguish compact globular folds from extended fibres or disordered chains.

Q: What known structures does this most resemble?
A: The Foldseek neighbor list gives the closest experimentally determined structures in the PDB, ranked by structural alignment. TM-score near 1 means near-identical fold; near 0.3 means only rough topology match. This is how one finds what a novel AlphaFold prediction most resembles in the solved-structure universe.

Q: Which residues are buried vs exposed?
A: SASA measures how much of the protein is reachable by solvent. It is computed by rolling a water-sized probe over the atomic surface and summing the exposed area (Å²). Per-residue SASA distinguishes core (buried, low SASA) from surface (exposed, high SASA) residues; total SASA is a whole-molecule size measure.

Q: Which residues are in helices, strands, or loops?
A: Eight-state secondary structure (DSSP): H is the canonical α-helix, G the tighter 3₁₀-helix, I the wider π-helix; E/B are β-structure, T and S are turns and bends, and '-' is everything else. DSSP derives these from the pattern of main-chain N–H···O=C hydrogen bonds, not from the sequence.

Q: Where is each backbone atom in 3D?
A: Structure coordinates are given as an mmCIF _atom_site loop: one row per atom with element, residue name, chain id, sequence number, and x/y/z position in Å. Only the four main-chain atoms per residue are included here; side chains are omitted to keep the record compact.

Q: What if only a Cα trace is available?
A: Three-state secondary structure (P-SEA) collapses the eight DSSP classes into helix (a), strand (b), and coil (c). P-SEA assigns these from Cα geometry alone — distances and angles — without requiring backbone oxygens, so it works on any Cα trace.

Q: What do the rendered images show?
A: The six renders are orthographic views along the three Cartesian axes in both directions. Representation (cartoon, sticks, or surface) and color scheme (sequence-rainbow or by-chain) vary across proteins so the training set covers all the common visualization conventions.

Q: What does the local fold look like, residue by residue?
A: Foldseek's 3Di representation compresses backbone geometry into a per-residue letter drawn from a learned twenty-state alphabet. It captures the tertiary interaction pattern around each residue — which residues are packed against it in space, regardless of where they are in sequence.

Q: What do the diagnostic plots show?
A: The contact map is a binary N×N matrix image: pixel (i, j) is dark where Cα_i and Cα_j are within 8 Å and |i−j|>4. Because the |i−j|>4 filter removes local helical contacts, off-diagonal stripes parallel to the main diagonal indicate parallel β-sheets; stripes perpendicular to it indicate antiparallel β-sheets. The Ramachandran plot scatters every residue's (φ, ψ) pair against the sterically allowed regions. The PAE heatmap renders the predicted-aligned-error matrix.